Protein AF-A0A1N6E8T3-F1 (afdb_monomer_lite)

Organism: NCBI:txid1217970

Foldseek 3Di:
DDDPPDPDDDQDPDPVSNLVVVLVVVVVVVVVVVVVVVVVVVVVVVVDPAWDDDPPDIDGDDDDDDDDDDLVPDDPCLNVDCVNDDDDDDDDDDRDDDDDPPPDDDDDDDPPDDDD

pLDDT: mean 79.35, std 16.72, range [37.09, 96.56]

Sequence (116 aa):
MSRPESFPPALPTQPAALADALGAIRAQMAVLKTCEAALRRALVEARPNGPVTGAAFTVTLHHGTRRRLDPTRLPAYIRDDPAFWRESRSTTLVTTPRASAETPEDDDFEVIERFG

Secondary structure (DSSP, 8-state):
-PPP--SSPPPP-SHHHHHHHHHHHHHHHHHHHHHHHHHHHHHHHT--SS-EE-SS-EE-----------GGGS-HHHHS-GGG------PPP---PPPP----------------

Radius of gyration: 27.47 Å; chains: 1; bounding box: 58×87×45 Å

Structure (mmCIF, N/CA/C/O backbone):
data_AF-A0A1N6E8T3-F1
#
_entry.id   AF-A0A1N6E8T3-F1
#
loop_
_atom_site.group_PDB
_atom_site.id
_atom_site.type_symbol
_atom_site.label_atom_id
_atom_site.label_alt_id
_atom_site.label_comp_id
_atom_site.label_asym_id
_atom_site.label_entity_id
_atom_site.label_seq_id
_atom_site.pdbx_PDB_ins_code
_atom_site.Cartn_x
_atom_site.Cartn_y
_atom_site.Cartn_z
_atom_site.occupancy
_atom_site.B_iso_or_equiv
_atom_site.auth_seq_id
_atom_site.auth_comp_id
_atom_site.auth_asym_id
_atom_site.auth_atom_id
_atom_site.pdbx_PDB_model_num
ATOM 1 N N . MET A 1 1 ? 31.727 -4.462 -9.681 1.00 40.88 1 MET A N 1
ATOM 2 C CA . MET A 1 1 ? 30.318 -4.222 -9.309 1.00 40.88 1 MET A CA 1
ATOM 3 C C . MET A 1 1 ? 30.312 -3.452 -8.004 1.00 40.88 1 MET A C 1
ATOM 5 O O . MET A 1 1 ? 30.628 -4.029 -6.971 1.00 40.88 1 MET A O 1
ATOM 9 N N . SER A 1 2 ? 30.094 -2.141 -8.071 1.00 50.22 2 SER A N 1
ATOM 10 C CA . SER A 1 2 ? 30.119 -1.273 -6.894 1.00 50.22 2 SER A CA 1
ATOM 11 C C . SER A 1 2 ? 28.916 -1.581 -6.011 1.00 50.22 2 SER A C 1
ATOM 13 O O . SER A 1 2 ? 27.778 -1.579 -6.474 1.00 50.22 2 SER A O 1
ATOM 15 N N . ARG A 1 3 ? 29.193 -1.902 -4.748 1.00 52.12 3 ARG A N 1
ATOM 16 C CA . A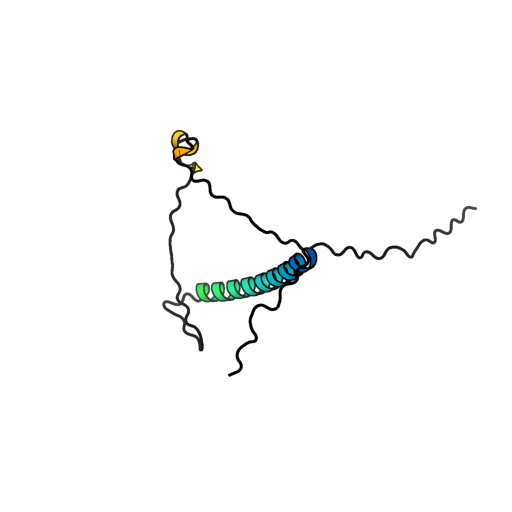RG A 1 3 ? 28.194 -2.067 -3.691 1.00 52.12 3 ARG A CA 1
ATOM 17 C C . ARG A 1 3 ? 27.408 -0.748 -3.611 1.00 52.12 3 ARG A C 1
ATOM 19 O O . ARG A 1 3 ? 28.068 0.282 -3.478 1.00 52.12 3 ARG A O 1
ATOM 26 N N . PRO A 1 4 ? 26.068 -0.7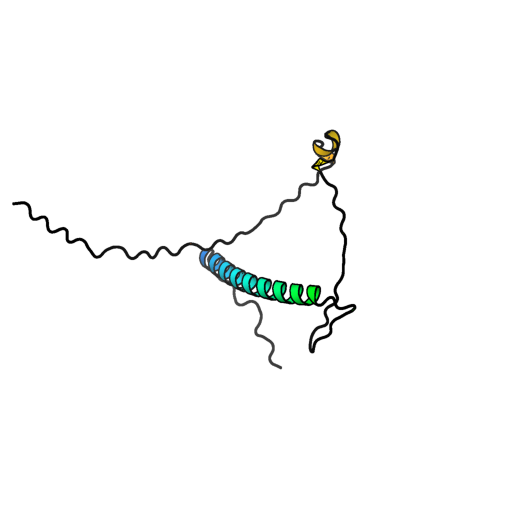31 -3.739 1.00 56.34 4 PRO A N 1
ATOM 27 C CA . PRO A 1 4 ? 25.331 0.505 -3.532 1.00 56.34 4 PRO A CA 1
ATOM 28 C C . PRO A 1 4 ? 25.619 0.965 -2.106 1.00 56.34 4 PRO A C 1
ATOM 30 O O . PRO A 1 4 ? 25.588 0.153 -1.174 1.00 56.34 4 PRO A O 1
ATOM 33 N N . GLU A 1 5 ? 25.995 2.234 -1.977 1.00 54.97 5 GLU A N 1
ATOM 34 C CA . GLU A 1 5 ? 26.220 2.890 -0.698 1.00 54.97 5 GLU A CA 1
ATOM 35 C C . GLU A 1 5 ? 25.089 2.531 0.264 1.00 54.97 5 GLU A C 1
ATOM 37 O O . GLU A 1 5 ? 23.916 2.464 -0.108 1.00 54.97 5 GLU A O 1
ATOM 42 N N . SER A 1 6 ? 25.483 2.195 1.487 1.00 55.62 6 SER A N 1
ATOM 43 C CA . SER A 1 6 ? 24.626 1.725 2.565 1.00 55.62 6 SER A CA 1
ATOM 44 C C . SER A 1 6 ? 23.374 2.588 2.700 1.00 55.62 6 SER A C 1
ATOM 46 O O . SER A 1 6 ? 23.416 3.706 3.201 1.00 55.62 6 SER A O 1
ATOM 48 N N . PHE A 1 7 ? 22.250 2.035 2.260 1.00 52.41 7 PHE A N 1
ATOM 49 C CA . PHE A 1 7 ? 20.928 2.514 2.611 1.00 52.41 7 PHE A CA 1
ATOM 50 C C . PHE A 1 7 ? 20.607 2.045 4.042 1.00 52.41 7 PHE A C 1
ATOM 52 O O . PHE A 1 7 ? 20.770 0.851 4.317 1.00 52.41 7 PHE A O 1
ATOM 59 N N . PRO A 1 8 ? 20.120 2.916 4.945 1.00 60.50 8 PRO A N 1
ATOM 60 C CA . PRO A 1 8 ? 19.816 4.339 4.760 1.00 60.50 8 PRO A CA 1
ATOM 61 C C . PRO A 1 8 ? 20.978 5.282 5.165 1.00 60.50 8 PRO A C 1
ATOM 63 O O . PRO A 1 8 ? 21.848 4.881 5.941 1.00 60.50 8 PRO A O 1
ATOM 66 N N . PRO A 1 9 ? 20.973 6.549 4.695 1.00 69.06 9 PRO A N 1
ATOM 67 C CA . PRO A 1 9 ? 21.858 7.595 5.217 1.00 69.06 9 PRO A CA 1
ATOM 68 C C . PRO A 1 9 ? 21.607 7.853 6.714 1.00 69.06 9 PRO A C 1
ATOM 70 O O . PRO A 1 9 ? 20.565 7.475 7.255 1.00 69.06 9 PRO A O 1
ATOM 73 N N . ALA A 1 10 ? 22.552 8.524 7.384 1.00 79.25 10 ALA A N 1
ATOM 74 C CA . ALA A 1 10 ? 22.394 8.927 8.781 1.00 79.25 10 ALA A CA 1
ATOM 75 C C . ALA A 1 10 ? 21.111 9.761 8.965 1.00 79.25 10 ALA A C 1
ATOM 77 O O . ALA A 1 10 ? 20.911 10.767 8.285 1.00 79.25 10 ALA A O 1
ATOM 78 N N . LEU A 1 11 ? 20.229 9.323 9.869 1.00 82.12 11 LEU A N 1
ATOM 79 C CA . LEU A 1 11 ? 18.956 9.994 10.138 1.00 82.12 11 LEU A CA 1
ATOM 80 C C . LEU A 1 11 ? 19.179 11.285 10.944 1.00 82.12 11 LEU A C 1
ATOM 82 O O . LEU A 1 11 ? 20.007 11.291 11.859 1.00 82.12 11 LEU A O 1
ATOM 86 N N . PRO A 1 12 ? 18.424 12.365 10.667 1.00 84.56 12 PRO A N 1
ATOM 87 C CA . PRO A 1 12 ? 18.462 13.559 11.501 1.00 84.56 12 PRO A CA 1
ATOM 88 C C . PRO A 1 12 ? 17.923 13.251 12.905 1.00 84.56 12 PRO A C 1
ATOM 90 O O . PRO A 1 12 ? 17.043 12.413 13.077 1.00 84.56 12 PRO A O 1
ATOM 93 N N . THR A 1 13 ? 18.432 13.944 13.923 1.00 86.12 13 THR A N 1
ATOM 94 C CA . THR A 1 13 ? 18.013 13.747 15.324 1.00 86.12 13 THR A CA 1
ATOM 95 C C . THR A 1 13 ? 16.928 14.723 15.774 1.00 86.12 13 THR A C 1
ATOM 97 O O . THR A 1 13 ? 16.224 14.459 16.746 1.00 86.12 13 THR A O 1
ATOM 100 N N . GLN A 1 14 ? 16.768 15.850 15.075 1.00 91.00 14 GLN A N 1
ATOM 101 C CA . GLN A 1 14 ? 15.779 16.869 15.418 1.00 91.00 14 GLN A CA 1
ATOM 102 C C . GLN A 1 14 ? 14.384 16.499 14.884 1.00 91.00 14 GLN A C 1
ATOM 104 O O . GLN A 1 14 ? 14.266 16.081 13.730 1.00 91.00 14 GLN A O 1
ATOM 109 N N . PRO A 1 15 ? 13.308 16.698 15.671 1.00 86.88 15 PRO A N 1
ATOM 110 C CA . PRO A 1 15 ? 11.957 16.261 15.308 1.00 86.88 15 PRO A CA 1
ATOM 111 C C . PRO A 1 15 ? 11.405 16.950 14.053 1.00 86.88 15 PRO A C 1
ATOM 113 O O . PRO A 1 15 ? 10.730 16.302 13.258 1.00 86.88 15 PRO A O 1
ATOM 116 N N . ALA A 1 16 ? 11.721 18.232 13.838 1.00 87.12 16 ALA A N 1
ATOM 117 C CA . ALA A 1 16 ? 11.328 18.951 12.625 1.00 87.12 16 ALA A CA 1
ATOM 118 C C . ALA A 1 16 ? 12.009 18.360 11.378 1.00 87.12 16 ALA A C 1
ATOM 120 O O . ALA A 1 16 ? 11.334 17.959 10.436 1.00 87.12 16 ALA A O 1
ATOM 121 N N . ALA A 1 17 ? 13.331 18.173 11.432 1.00 87.88 17 ALA A N 1
ATOM 122 C CA . ALA A 1 17 ? 14.090 17.555 10.347 1.00 87.88 17 ALA A CA 1
ATOM 123 C C . ALA A 1 17 ? 13.650 16.103 10.063 1.00 87.88 17 ALA A C 1
ATOM 125 O O . ALA A 1 17 ? 13.651 15.669 8.912 1.00 87.88 17 ALA A O 1
ATOM 126 N N . LEU A 1 18 ? 13.230 15.352 11.090 1.00 89.69 18 LEU A N 1
ATOM 127 C CA . LEU A 1 18 ? 12.621 14.027 10.929 1.00 89.69 18 LEU A CA 1
ATOM 128 C C . LEU A 1 18 ? 11.278 14.091 10.189 1.00 89.69 18 LEU A C 1
ATOM 130 O O . LEU A 1 18 ? 11.018 13.247 9.330 1.00 89.69 18 LEU A O 1
ATOM 134 N N . ALA A 1 19 ? 10.433 15.076 10.504 1.00 87.94 19 ALA A N 1
ATOM 135 C CA . ALA A 1 19 ? 9.152 15.269 9.830 1.00 87.94 19 ALA A CA 1
ATOM 136 C C . ALA A 1 19 ? 9.341 15.625 8.346 1.00 87.94 19 ALA A C 1
ATOM 138 O O . ALA A 1 19 ? 8.685 15.021 7.493 1.00 87.94 19 ALA A O 1
ATOM 139 N N . ASP A 1 20 ? 10.279 16.523 8.035 1.00 87.38 20 ASP A N 1
ATOM 140 C CA . ASP A 1 20 ? 10.585 16.939 6.661 1.00 87.38 20 ASP A CA 1
ATOM 141 C C . ASP A 1 20 ? 11.187 15.794 5.840 1.00 87.38 20 ASP A C 1
ATOM 143 O O . ASP A 1 20 ? 10.714 15.493 4.740 1.00 87.38 20 ASP A O 1
ATOM 147 N N . ALA A 1 21 ? 12.174 15.083 6.399 1.00 87.81 21 ALA A N 1
ATOM 148 C CA . ALA A 1 21 ? 12.777 13.920 5.750 1.00 87.81 21 ALA A CA 1
ATOM 149 C C . ALA A 1 21 ? 11.734 12.829 5.463 1.00 87.81 21 ALA A C 1
ATOM 151 O O . ALA A 1 21 ? 11.705 12.244 4.375 1.00 87.81 21 ALA A O 1
ATOM 152 N N . LEU A 1 22 ? 10.830 12.578 6.413 1.00 89.94 22 LEU A N 1
ATOM 153 C CA . LEU A 1 22 ? 9.756 11.614 6.220 1.00 89.94 22 LEU A CA 1
ATOM 154 C C . LEU A 1 22 ? 8.738 12.075 5.170 1.00 89.94 22 LEU A C 1
ATOM 156 O O . LEU A 1 22 ? 8.280 11.255 4.370 1.00 89.94 22 LEU A O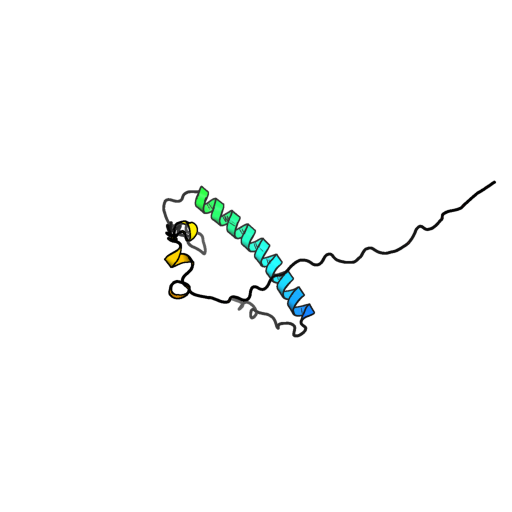 1
ATOM 160 N N . GLY A 1 23 ? 8.383 13.362 5.164 1.00 88.69 23 GLY A N 1
ATOM 161 C CA . GLY A 1 23 ? 7.515 13.959 4.152 1.00 88.69 23 GLY A CA 1
ATOM 162 C C . GLY A 1 23 ? 8.089 13.791 2.746 1.00 88.69 23 GLY A C 1
ATOM 163 O O . GLY A 1 23 ? 7.391 13.306 1.853 1.00 88.69 23 GLY A O 1
ATOM 164 N N . ALA A 1 24 ? 9.380 14.086 2.575 1.00 87.88 24 ALA A N 1
ATOM 165 C CA . ALA A 1 24 ? 10.089 13.928 1.308 1.00 87.88 24 ALA A CA 1
ATOM 166 C C . ALA A 1 24 ? 10.095 12.469 0.818 1.00 87.88 24 ALA A C 1
ATOM 168 O O . ALA A 1 24 ? 9.725 12.196 -0.328 1.00 87.88 24 ALA A O 1
ATOM 169 N N . ILE A 1 25 ? 10.424 11.510 1.693 1.00 91.81 25 ILE A N 1
ATOM 170 C CA . ILE A 1 25 ? 10.397 10.079 1.348 1.00 91.81 25 ILE A CA 1
ATOM 171 C C . ILE A 1 25 ? 8.977 9.635 0.984 1.00 91.81 25 ILE A C 1
ATOM 173 O O . ILE A 1 25 ? 8.782 8.914 0.006 1.00 91.81 25 ILE A O 1
ATOM 177 N N . ARG A 1 26 ? 7.953 10.073 1.728 1.00 92.44 26 ARG A N 1
ATOM 178 C CA . ARG A 1 26 ? 6.560 9.721 1.414 1.00 92.44 26 ARG A CA 1
ATOM 179 C C . ARG A 1 26 ? 6.095 10.298 0.083 1.00 92.44 26 ARG A C 1
ATOM 181 O O . ARG A 1 26 ? 5.373 9.601 -0.628 1.00 92.44 26 ARG A O 1
ATOM 188 N N . ALA A 1 27 ? 6.529 11.504 -0.276 1.00 88.69 27 ALA A N 1
ATOM 189 C CA . ALA A 1 27 ? 6.260 12.084 -1.588 1.00 88.69 27 ALA A CA 1
ATOM 190 C C . ALA A 1 27 ? 6.900 11.245 -2.707 1.00 88.69 27 ALA A C 1
ATOM 192 O O . ALA A 1 27 ? 6.220 10.870 -3.663 1.00 88.69 27 ALA A O 1
ATOM 193 N N . GLN A 1 28 ? 8.167 10.848 -2.548 1.00 92.50 28 GLN A N 1
ATOM 194 C CA . GLN A 1 28 ? 8.840 9.954 -3.497 1.00 92.50 28 GLN A CA 1
ATOM 195 C C . GLN A 1 28 ? 8.125 8.600 -3.614 1.00 92.50 28 GLN A C 1
ATOM 197 O O . GLN A 1 28 ? 7.834 8.136 -4.717 1.00 92.50 28 GLN A O 1
ATOM 202 N N . MET A 1 29 ? 7.766 7.986 -2.483 1.00 92.56 29 MET A N 1
ATOM 203 C CA . MET A 1 29 ? 7.003 6.737 -2.466 1.00 92.56 29 MET A CA 1
ATOM 204 C C . MET A 1 29 ? 5.640 6.883 -3.145 1.00 92.56 29 MET A C 1
ATOM 206 O O . MET A 1 29 ? 5.194 5.938 -3.788 1.00 92.56 29 MET A O 1
ATOM 210 N N . ALA A 1 30 ? 4.962 8.024 -3.006 1.00 92.06 30 ALA A N 1
ATOM 211 C CA . ALA A 1 30 ? 3.675 8.259 -3.655 1.00 92.06 30 ALA A CA 1
ATOM 212 C C . ALA A 1 30 ? 3.808 8.268 -5.186 1.00 92.06 30 ALA A C 1
ATOM 214 O O . ALA A 1 30 ? 3.014 7.619 -5.873 1.00 92.06 30 ALA A O 1
ATOM 215 N N . VAL A 1 31 ? 4.847 8.922 -5.717 1.00 93.50 31 VAL A N 1
ATOM 216 C CA . VAL A 1 31 ? 5.150 8.912 -7.158 1.00 93.50 31 VAL A CA 1
ATOM 217 C C . VAL A 1 31 ? 5.450 7.490 -7.631 1.00 93.50 31 VAL A C 1
ATOM 219 O O . VAL A 1 31 ? 4.823 7.009 -8.575 1.00 93.50 31 VAL A O 1
ATOM 222 N N . LEU A 1 32 ? 6.331 6.772 -6.928 1.00 95.25 32 LEU A N 1
ATOM 223 C CA . LEU A 1 32 ? 6.687 5.393 -7.278 1.00 95.25 32 LEU A CA 1
ATOM 224 C C . LEU A 1 32 ? 5.483 4.446 -7.230 1.00 95.25 32 LEU A C 1
ATOM 226 O O . LEU A 1 32 ? 5.304 3.647 -8.145 1.00 95.25 32 LEU A O 1
ATOM 230 N N . LYS A 1 33 ? 4.620 4.565 -6.215 1.00 94.69 33 LYS A N 1
ATOM 231 C CA . LYS A 1 33 ? 3.375 3.786 -6.112 1.00 94.69 33 LYS A CA 1
ATOM 232 C C . LYS A 1 33 ? 2.401 4.094 -7.242 1.00 94.69 33 LYS A C 1
ATOM 234 O O . LYS A 1 33 ? 1.717 3.194 -7.715 1.00 94.69 33 LYS A O 1
ATOM 239 N N . THR A 1 34 ? 2.332 5.348 -7.683 1.00 93.56 34 THR A N 1
ATOM 240 C CA . THR A 1 34 ? 1.485 5.729 -8.821 1.00 93.56 34 THR A CA 1
ATOM 241 C C . THR A 1 34 ? 1.983 5.063 -10.103 1.00 93.56 34 THR A C 1
ATOM 243 O O . THR A 1 34 ? 1.194 4.457 -10.829 1.00 93.56 34 THR A O 1
ATOM 246 N N . CYS A 1 35 ? 3.298 5.086 -10.342 1.00 95.69 35 CYS A N 1
ATOM 247 C CA . CYS A 1 35 ? 3.910 4.384 -11.471 1.00 95.69 35 CYS A CA 1
ATOM 248 C C . CYS A 1 35 ? 3.713 2.862 -11.386 1.00 95.69 35 CYS A C 1
ATOM 250 O O . CYS A 1 35 ? 3.321 2.234 -12.369 1.00 95.69 35 CYS A O 1
ATOM 252 N N . GLU A 1 36 ? 3.932 2.265 -10.211 1.00 96.56 36 GLU A N 1
ATOM 253 C CA . GLU A 1 36 ? 3.700 0.836 -9.966 1.00 96.56 36 GLU A CA 1
ATOM 254 C C . GLU A 1 36 ? 2.246 0.451 -10.264 1.00 96.56 36 GLU A C 1
ATOM 256 O O . GLU A 1 36 ? 1.996 -0.522 -10.976 1.00 96.56 36 GLU A O 1
ATOM 261 N N . ALA A 1 37 ? 1.282 1.240 -9.785 1.00 94.19 37 ALA A N 1
ATOM 262 C CA . ALA A 1 37 ? -0.135 1.006 -10.028 1.00 94.19 37 ALA A CA 1
ATOM 263 C C . ALA A 1 37 ? -0.483 1.071 -11.524 1.00 94.19 37 ALA A C 1
ATOM 265 O O . ALA A 1 37 ? -1.254 0.234 -12.000 1.00 94.19 37 ALA A O 1
ATOM 266 N N . ALA A 1 38 ? 0.101 2.012 -12.273 1.00 94.94 38 ALA A N 1
ATOM 267 C CA . ALA A 1 38 ? -0.087 2.111 -13.720 1.00 94.94 38 ALA A CA 1
ATOM 268 C C . ALA A 1 38 ? 0.464 0.878 -14.458 1.00 94.94 38 ALA A C 1
ATOM 270 O O . ALA A 1 38 ? -0.245 0.278 -15.267 1.00 94.94 38 ALA A O 1
ATOM 271 N N . LEU A 1 39 ? 1.686 0.441 -14.127 1.00 94.75 39 LEU A N 1
ATOM 272 C CA . LEU A 1 39 ? 2.296 -0.767 -14.701 1.00 94.75 39 LEU A CA 1
ATOM 273 C C . LEU A 1 39 ? 1.493 -2.025 -14.360 1.00 94.75 39 LEU A C 1
ATOM 275 O O . LEU A 1 39 ? 1.217 -2.856 -15.225 1.00 94.75 39 LEU A O 1
ATOM 279 N N . ARG A 1 40 ? 1.065 -2.148 -13.101 1.00 93.12 40 ARG A N 1
ATOM 280 C CA . ARG A 1 40 ? 0.220 -3.251 -12.644 1.00 93.12 40 ARG A CA 1
ATOM 281 C C . ARG A 1 40 ? -1.107 -3.282 -13.392 1.00 93.12 40 ARG A C 1
ATOM 283 O O . ARG A 1 40 ? -1.543 -4.355 -13.802 1.00 93.12 40 ARG A O 1
ATOM 290 N N . ARG A 1 41 ? -1.752 -2.128 -13.570 1.00 92.19 41 ARG A N 1
ATOM 291 C CA . ARG A 1 41 ? -3.003 -2.024 -14.324 1.00 92.19 41 ARG A CA 1
ATOM 292 C C . ARG A 1 41 ? -2.810 -2.471 -15.771 1.00 92.19 41 ARG A C 1
ATOM 294 O O . ARG A 1 41 ? -3.587 -3.299 -16.233 1.00 92.19 41 ARG A O 1
ATOM 301 N N . ALA A 1 42 ? -1.752 -2.005 -16.433 1.00 92.81 42 ALA A N 1
ATOM 302 C CA . ALA A 1 42 ? -1.426 -2.419 -17.795 1.00 92.81 42 ALA A CA 1
ATOM 303 C C . ALA A 1 42 ? -1.213 -3.943 -17.904 1.00 92.81 42 ALA A C 1
ATOM 305 O O . ALA A 1 42 ? -1.727 -4.574 -18.824 1.00 92.81 42 ALA A O 1
ATOM 306 N N . LEU A 1 43 ? -0.533 -4.560 -16.929 1.00 91.25 43 LEU A N 1
ATOM 307 C CA . LEU A 1 43 ? -0.340 -6.016 -16.879 1.00 91.25 43 LEU A CA 1
ATOM 308 C C . LEU A 1 43 ? -1.652 -6.792 -16.689 1.00 91.25 43 LEU A C 1
ATOM 310 O O . LEU A 1 43 ? -1.825 -7.855 -17.280 1.00 91.25 43 LEU A O 1
ATOM 314 N N . VAL A 1 44 ? -2.581 -6.274 -15.883 1.00 89.81 44 VAL A N 1
ATOM 315 C CA . VAL A 1 44 ? -3.909 -6.884 -15.703 1.00 89.81 44 VAL A CA 1
ATOM 316 C C . VAL A 1 44 ? -4.762 -6.735 -16.965 1.00 89.81 44 VAL A C 1
ATOM 318 O O . VAL A 1 44 ? -5.406 -7.697 -17.383 1.00 89.81 44 VAL A O 1
ATOM 321 N N . GLU A 1 45 ? -4.756 -5.559 -17.597 1.00 89.75 45 GLU A N 1
ATOM 322 C CA . GLU A 1 45 ? -5.505 -5.293 -18.833 1.00 89.75 45 GLU A CA 1
ATOM 323 C C . GLU A 1 45 ? -4.989 -6.116 -20.020 1.00 89.75 45 GLU A C 1
ATOM 325 O O . GLU A 1 45 ? -5.793 -6.579 -20.828 1.00 89.75 45 GLU A O 1
ATOM 330 N N . ALA A 1 46 ? -3.682 -6.391 -20.077 1.00 88.44 46 ALA A N 1
ATOM 331 C CA . ALA A 1 46 ? -3.084 -7.270 -21.081 1.00 88.44 46 ALA A CA 1
ATOM 332 C C . ALA A 1 46 ? -3.561 -8.735 -20.987 1.00 88.44 46 ALA A C 1
ATOM 334 O O . ALA A 1 46 ? -3.343 -9.501 -21.924 1.00 88.44 46 ALA A O 1
ATOM 335 N N . ARG A 1 47 ? -4.206 -9.129 -19.874 1.00 79.88 47 ARG A N 1
ATOM 336 C CA . ARG A 1 47 ? -4.753 -10.476 -19.611 1.00 79.88 47 ARG A CA 1
ATOM 337 C C . ARG A 1 47 ? -3.822 -11.621 -20.042 1.00 79.88 47 ARG A C 1
ATOM 339 O O . ARG A 1 47 ? -4.236 -12.494 -20.808 1.00 79.88 47 ARG A O 1
ATOM 346 N N . PRO A 1 48 ? -2.568 -11.654 -19.566 1.00 79.00 48 PRO A N 1
ATOM 347 C CA . PRO A 1 48 ? -1.682 -12.758 -19.887 1.00 79.00 48 PRO A CA 1
ATOM 348 C C . PRO A 1 48 ? -2.238 -14.057 -19.285 1.00 79.00 48 PRO A C 1
ATOM 350 O O . PRO A 1 48 ? -2.563 -14.121 -18.100 1.00 79.00 48 PRO A O 1
ATOM 353 N N . ASN A 1 49 ? -2.312 -15.118 -20.091 1.00 79.12 49 ASN A N 1
ATOM 354 C CA . ASN A 1 49 ? -2.779 -16.442 -19.656 1.00 79.12 49 ASN A CA 1
ATOM 355 C C . ASN A 1 49 ? -1.726 -17.217 -18.825 1.00 79.12 49 ASN A C 1
ATOM 357 O O . ASN A 1 49 ? -1.890 -18.410 -18.578 1.00 79.12 49 ASN A O 1
ATOM 361 N N . GLY A 1 50 ? -0.637 -16.562 -18.405 1.00 82.00 50 GLY A N 1
ATOM 362 C CA . GLY A 1 50 ? 0.487 -17.159 -17.682 1.00 82.00 50 GLY A CA 1
ATOM 363 C C . GLY A 1 50 ? 1.495 -16.114 -17.180 1.00 82.00 50 GLY A C 1
ATOM 364 O O . GLY A 1 50 ? 1.241 -14.912 -17.301 1.00 82.00 50 GLY A O 1
ATOM 365 N N . PRO A 1 51 ? 2.627 -16.548 -16.593 1.00 85.75 51 PRO A N 1
ATOM 366 C CA . PRO A 1 51 ? 3.676 -15.647 -16.122 1.00 85.75 51 PRO A CA 1
ATOM 367 C C . PRO A 1 51 ? 4.267 -14.797 -17.255 1.00 85.75 51 PRO A C 1
ATOM 369 O O . PRO A 1 51 ? 4.482 -15.287 -18.363 1.00 85.75 51 PRO A O 1
ATOM 372 N N . VAL A 1 52 ? 4.568 -13.534 -16.959 1.00 89.69 52 VAL A N 1
ATOM 373 C CA . VAL A 1 52 ? 5.242 -12.601 -17.870 1.00 89.69 52 VAL A CA 1
ATOM 374 C C . VAL A 1 52 ? 6.682 -12.418 -17.405 1.00 89.69 52 VAL A C 1
ATOM 376 O O . VAL A 1 52 ? 6.920 -11.889 -16.320 1.00 89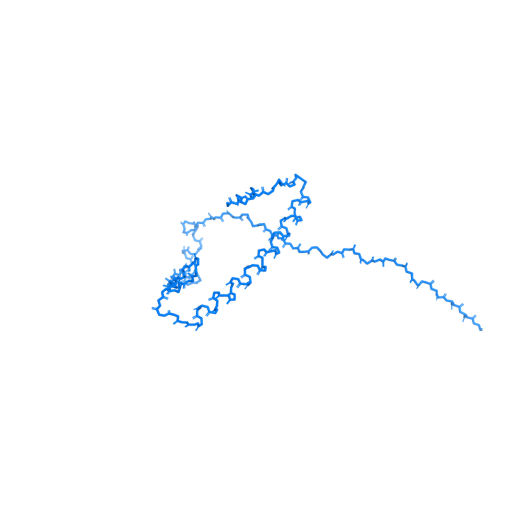.69 52 VAL A O 1
ATOM 379 N N . THR A 1 53 ? 7.645 -12.833 -18.225 1.00 92.19 53 THR A N 1
ATOM 380 C CA . THR A 1 53 ? 9.079 -12.751 -17.912 1.00 92.19 53 THR A CA 1
ATOM 381 C C . THR A 1 53 ? 9.732 -11.603 -18.675 1.00 92.19 53 THR A C 1
ATOM 383 O O . THR A 1 53 ? 9.699 -11.565 -19.901 1.00 92.19 53 THR A O 1
ATOM 386 N N .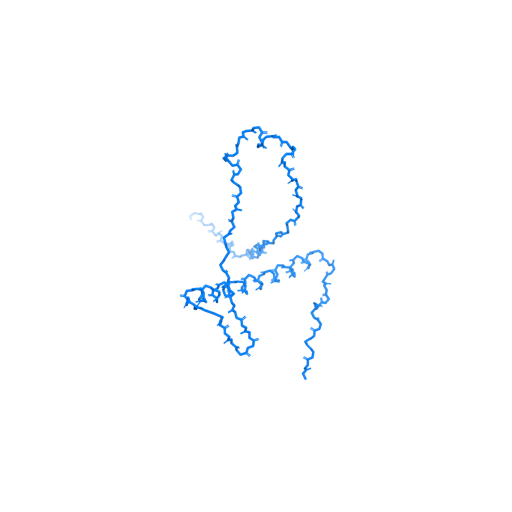 GLY A 1 54 ? 10.337 -10.667 -17.946 1.00 90.06 54 GLY A N 1
ATOM 387 C CA . GLY A 1 54 ? 11.237 -9.644 -18.477 1.00 90.06 54 GLY A CA 1
ATOM 388 C C . GLY A 1 54 ? 12.709 -10.010 -18.267 1.00 90.06 54 GLY A C 1
ATOM 389 O O . GLY A 1 54 ? 13.034 -11.069 -17.738 1.00 90.06 54 GLY A O 1
ATOM 390 N N . ALA A 1 55 ? 13.615 -9.100 -18.635 1.00 91.75 55 ALA A N 1
ATOM 391 C CA . ALA A 1 55 ? 15.062 -9.343 -18.576 1.00 91.75 55 ALA A CA 1
ATOM 392 C C . ALA A 1 55 ? 15.604 -9.614 -17.157 1.00 91.75 55 ALA A C 1
ATOM 394 O O . ALA A 1 55 ? 16.573 -10.348 -17.003 1.00 91.75 55 ALA A O 1
ATOM 395 N N . ALA A 1 56 ? 14.986 -9.022 -16.130 1.00 95.00 56 ALA A N 1
ATOM 396 C CA . ALA A 1 56 ? 15.429 -9.146 -14.738 1.00 95.00 56 ALA A CA 1
ATOM 397 C C . ALA A 1 56 ? 14.360 -9.709 -13.783 1.00 95.00 56 ALA A C 1
ATOM 399 O O . ALA A 1 56 ? 14.692 -10.125 -12.677 1.00 95.00 56 ALA A O 1
ATOM 400 N N . PHE A 1 57 ? 13.082 -9.726 -14.180 1.00 91.31 57 PHE A N 1
ATOM 401 C CA . PHE A 1 57 ? 11.962 -10.045 -13.288 1.00 91.31 57 PHE A CA 1
ATOM 402 C C . PHE A 1 57 ? 10.898 -10.878 -13.999 1.00 91.31 57 PHE A C 1
ATOM 404 O O . PHE A 1 57 ? 10.670 -10.707 -15.191 1.00 91.31 57 PHE A O 1
ATOM 411 N N . THR A 1 58 ? 10.209 -11.740 -13.251 1.00 91.94 58 THR A N 1
ATOM 412 C CA . THR A 1 58 ? 9.027 -12.480 -13.719 1.00 91.94 58 THR A CA 1
ATOM 413 C C . THR A 1 58 ? 7.819 -12.082 -12.884 1.00 91.94 58 THR A C 1
ATOM 415 O O . THR A 1 58 ? 7.908 -12.024 -11.658 1.00 91.94 58 THR A O 1
ATOM 418 N N . VAL A 1 59 ? 6.689 -11.818 -13.534 1.00 90.00 59 VAL A N 1
ATOM 419 C CA . VAL A 1 59 ? 5.428 -11.436 -12.894 1.00 90.00 59 VAL A CA 1
ATOM 420 C C . VAL A 1 59 ? 4.390 -12.529 -13.112 1.00 90.00 59 VAL A C 1
ATOM 422 O O . VAL A 1 59 ? 4.130 -12.922 -14.244 1.00 90.00 59 VAL A O 1
ATOM 425 N N . THR A 1 60 ? 3.747 -12.973 -12.033 1.00 89.75 60 THR A N 1
ATOM 426 C CA . THR A 1 60 ? 2.639 -13.937 -12.082 1.00 89.75 60 THR A CA 1
ATOM 427 C C . THR A 1 60 ? 1.390 -13.307 -11.478 1.00 89.75 60 THR A C 1
ATOM 429 O O . THR A 1 60 ? 1.427 -12.791 -10.359 1.00 89.75 60 THR A O 1
ATOM 432 N N . LEU A 1 61 ? 0.272 -13.341 -12.208 1.00 86.62 61 LEU A N 1
ATOM 433 C CA . LEU A 1 61 ? -1.014 -12.856 -11.710 1.00 86.62 61 LEU A CA 1
ATOM 434 C C . LEU A 1 61 ? -1.731 -13.956 -10.927 1.00 86.62 61 LEU A C 1
ATOM 436 O O . LEU A 1 61 ? -2.175 -14.956 -11.488 1.00 86.62 61 LEU A O 1
ATOM 440 N N . HIS A 1 62 ? -1.898 -13.732 -9.627 1.00 85.06 62 HIS A N 1
ATOM 441 C CA . HIS A 1 62 ? -2.705 -14.586 -8.764 1.00 85.06 62 HIS A CA 1
ATOM 442 C C . HIS A 1 62 ? -4.052 -13.923 -8.478 1.00 85.06 62 HIS A 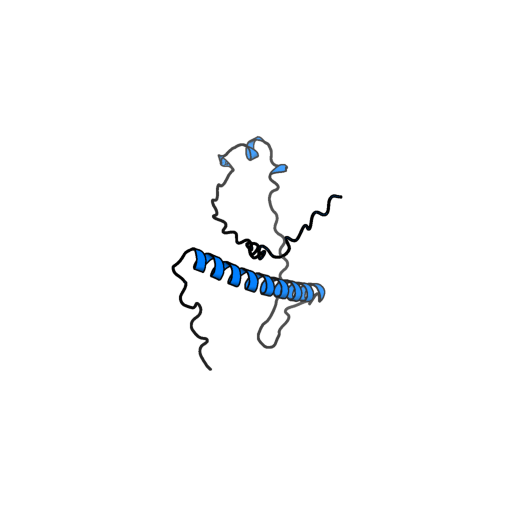C 1
ATOM 444 O O . HIS A 1 62 ? -4.113 -12.796 -7.985 1.00 85.06 62 HIS A O 1
ATOM 450 N N . HIS A 1 63 ? -5.136 -14.647 -8.746 1.00 81.12 63 HIS A N 1
ATOM 451 C CA . HIS A 1 63 ? -6.488 -14.219 -8.411 1.00 81.12 63 HIS A CA 1
ATOM 452 C C . HIS A 1 63 ? -6.889 -14.867 -7.088 1.00 81.12 63 HIS A C 1
ATOM 454 O O . HIS A 1 63 ? -6.929 -16.089 -6.973 1.00 81.12 63 HIS A O 1
ATOM 460 N N . GLY A 1 64 ? -7.158 -14.044 -6.078 1.00 83.88 64 GLY A N 1
ATOM 461 C CA . GLY A 1 64 ? -7.606 -14.499 -4.768 1.00 83.88 64 GLY A CA 1
ATOM 462 C C . GLY A 1 64 ? -8.961 -13.898 -4.433 1.00 83.88 64 GLY A C 1
ATOM 463 O O . GLY A 1 64 ? -9.128 -12.680 -4.463 1.00 83.88 64 GLY A O 1
ATOM 464 N N . THR A 1 65 ? -9.922 -14.740 -4.068 1.00 86.94 65 THR A N 1
ATOM 465 C CA . THR A 1 65 ? -11.189 -14.287 -3.492 1.00 86.94 65 THR A CA 1
ATOM 466 C C . THR A 1 65 ? -11.116 -14.439 -1.983 1.00 86.94 65 THR A C 1
ATOM 468 O O . THR A 1 65 ? -10.873 -15.529 -1.468 1.00 86.94 65 THR A O 1
ATOM 471 N N . ARG A 1 66 ? -11.353 -13.349 -1.252 1.00 90.31 66 ARG A N 1
ATOM 472 C CA . ARG A 1 66 ? -11.477 -13.390 0.206 1.00 90.31 66 ARG A CA 1
ATOM 473 C C . ARG A 1 66 ? -12.919 -13.126 0.600 1.00 90.31 66 ARG A C 1
ATOM 475 O O . ARG A 1 66 ? -13.493 -12.112 0.217 1.00 90.31 66 ARG A O 1
ATOM 482 N N . ARG A 1 67 ? -13.473 -14.003 1.432 1.00 87.69 67 ARG A N 1
ATOM 483 C CA . ARG A 1 67 ? -14.739 -13.755 2.125 1.00 87.69 67 ARG A CA 1
ATOM 484 C C . ARG A 1 67 ? -14.444 -13.021 3.430 1.00 87.69 67 ARG A C 1
ATOM 486 O O . ARG A 1 67 ? -13.532 -13.399 4.166 1.00 87.69 67 ARG A O 1
ATOM 493 N N . ARG A 1 68 ? -15.194 -11.956 3.698 1.00 90.25 68 ARG A N 1
ATOM 494 C CA . ARG A 1 68 ? -15.230 -11.290 5.002 1.00 90.25 68 ARG A CA 1
ATOM 495 C C . ARG A 1 68 ? -16.634 -11.432 5.561 1.00 90.25 68 ARG A C 1
ATOM 497 O O . ARG A 1 68 ? -17.601 -11.412 4.804 1.00 90.25 68 ARG A O 1
ATOM 504 N N . LEU A 1 69 ? -16.716 -11.622 6.869 1.00 87.44 69 LEU A N 1
ATOM 505 C CA . LEU A 1 69 ? -17.985 -11.609 7.571 1.00 87.44 69 LEU A CA 1
ATOM 506 C C . LEU A 1 69 ? -18.484 -10.158 7.607 1.00 87.44 69 LEU A C 1
ATOM 508 O O . LEU A 1 69 ? -17.706 -9.265 7.932 1.00 87.44 69 LEU A O 1
ATOM 512 N N . ASP A 1 70 ? -19.741 -9.936 7.223 1.00 88.44 70 ASP A N 1
ATOM 513 C CA . ASP A 1 70 ? -20.393 -8.624 7.257 1.00 88.44 70 ASP A CA 1
ATOM 514 C C . ASP A 1 70 ? -20.992 -8.376 8.654 1.00 88.44 70 ASP A C 1
ATOM 516 O O . ASP A 1 70 ? -21.999 -9.007 8.998 1.00 88.44 70 ASP A O 1
ATOM 520 N N . PRO A 1 71 ? -20.403 -7.481 9.472 1.00 85.12 71 PRO A N 1
ATOM 521 C CA . PRO A 1 71 ? -20.846 -7.268 10.848 1.00 85.12 71 PRO A CA 1
ATOM 522 C C . PRO A 1 71 ? -22.261 -6.687 10.939 1.00 85.12 71 PRO A C 1
ATOM 524 O O . PRO A 1 71 ? -22.946 -6.882 11.942 1.00 85.12 71 PRO A O 1
ATOM 527 N N . THR A 1 72 ? -22.726 -5.992 9.896 1.00 87.62 72 THR A N 1
ATOM 528 C CA . THR A 1 72 ? -24.050 -5.349 9.890 1.00 87.62 72 THR A CA 1
ATOM 529 C C . THR A 1 72 ? -25.186 -6.367 9.811 1.00 87.62 72 THR A C 1
ATOM 531 O O . THR A 1 72 ? -26.288 -6.116 10.298 1.00 87.62 72 THR A O 1
ATOM 534 N N . ARG A 1 73 ? -24.898 -7.550 9.256 1.00 90.44 73 ARG A N 1
ATOM 535 C CA . ARG A 1 73 ? -25.840 -8.668 9.124 1.00 90.44 73 ARG A CA 1
ATOM 536 C C . ARG A 1 73 ? -25.787 -9.641 10.299 1.00 90.44 73 ARG A C 1
ATOM 538 O O . ARG A 1 73 ? -26.539 -10.613 10.306 1.00 90.44 73 ARG A O 1
ATOM 545 N N . LEU A 1 74 ? -24.914 -9.405 11.279 1.00 90.88 74 LEU A N 1
ATOM 546 C CA . LEU A 1 74 ? -24.875 -10.209 12.496 1.00 90.88 74 LEU A CA 1
ATOM 547 C C . LEU A 1 74 ? -26.077 -9.906 13.399 1.00 90.88 74 LEU A C 1
ATOM 549 O O . LEU A 1 74 ? -26.487 -8.743 13.488 1.00 90.88 74 LEU A O 1
ATOM 553 N N . PRO A 1 75 ? -26.603 -10.908 14.123 1.00 93.25 75 PRO A N 1
ATOM 554 C CA . PRO A 1 75 ? -27.537 -10.681 15.219 1.00 93.25 75 PRO A CA 1
ATOM 555 C C . PRO A 1 75 ? -26.971 -9.715 16.267 1.00 93.25 75 PRO A C 1
ATOM 557 O O . PRO A 1 75 ? -25.772 -9.743 16.555 1.00 93.25 75 PRO A O 1
ATOM 560 N N . ALA A 1 76 ? -27.842 -8.899 16.868 1.00 87.81 76 ALA A N 1
ATOM 561 C CA . ALA A 1 76 ? -27.451 -7.895 17.862 1.00 87.81 76 ALA A CA 1
ATOM 562 C C . ALA A 1 76 ? -26.656 -8.506 19.031 1.00 87.81 76 ALA A C 1
ATOM 564 O O . ALA A 1 76 ? -25.615 -7.984 19.399 1.00 87.81 76 ALA A O 1
ATOM 565 N N . TYR A 1 77 ? -27.051 -9.690 19.515 1.00 90.19 77 TYR A N 1
ATOM 566 C CA . TYR A 1 77 ? -26.378 -10.343 20.643 1.00 90.19 77 TYR A CA 1
ATOM 567 C C . TYR A 1 77 ? -24.913 -10.735 20.377 1.00 90.19 77 TYR A C 1
ATOM 569 O O . TYR A 1 77 ? -24.156 -10.858 21.324 1.00 90.19 77 TYR A O 1
ATOM 577 N N . ILE A 1 78 ? -24.492 -10.933 19.120 1.00 89.06 78 ILE A N 1
ATOM 578 C CA . ILE A 1 78 ? -23.074 -11.183 18.778 1.00 89.06 78 ILE A CA 1
ATOM 579 C C . ILE A 1 78 ? -22.346 -9.857 18.561 1.00 89.06 78 ILE A C 1
ATOM 581 O O . ILE A 1 78 ? -21.169 -9.717 18.878 1.00 89.06 78 ILE A O 1
ATOM 585 N N . ARG A 1 79 ? -23.048 -8.882 17.979 1.00 87.38 79 ARG A N 1
ATOM 586 C CA . ARG A 1 79 ? -22.498 -7.564 17.670 1.00 87.38 79 ARG A CA 1
ATOM 587 C C . ARG A 1 79 ? -22.208 -6.757 18.930 1.00 87.38 79 ARG A C 1
ATOM 589 O O . ARG A 1 79 ? -21.212 -6.051 18.953 1.00 87.38 79 ARG A O 1
ATOM 596 N N . ASP A 1 80 ? -23.044 -6.873 19.950 1.00 87.44 80 ASP A N 1
ATOM 597 C CA . ASP A 1 80 ? -22.957 -6.033 21.145 1.00 87.44 80 ASP A CA 1
ATOM 598 C C . ASP A 1 80 ? -22.205 -6.724 22.296 1.00 87.44 80 ASP A C 1
ATOM 600 O O . ASP A 1 80 ? -21.830 -6.065 23.261 1.00 87.44 80 ASP A O 1
ATOM 604 N N . ASP A 1 81 ? -21.948 -8.034 22.196 1.00 90.94 81 ASP A N 1
ATOM 605 C CA . ASP A 1 81 ? -21.237 -8.803 23.221 1.00 90.94 81 ASP A CA 1
ATOM 606 C C . ASP A 1 81 ? -19.707 -8.706 23.038 1.00 90.94 81 ASP A C 1
ATOM 608 O O . ASP A 1 81 ? -19.171 -9.242 22.060 1.00 90.94 81 ASP A O 1
ATOM 612 N N . PRO A 1 82 ? -18.975 -8.085 23.990 1.00 88.44 82 PRO A N 1
ATOM 613 C CA . PRO A 1 82 ? -17.522 -7.918 23.934 1.00 88.44 82 PRO A CA 1
ATOM 614 C C . PRO A 1 82 ? -16.733 -9.226 23.807 1.00 88.44 82 PRO A C 1
ATOM 616 O O . PRO A 1 82 ? -15.608 -9.196 23.307 1.00 88.44 82 PRO A O 1
ATOM 619 N N . ALA A 1 83 ? -17.293 -10.369 24.219 1.00 89.69 83 ALA A N 1
ATOM 620 C CA . ALA A 1 83 ? -16.632 -11.671 24.122 1.00 89.69 83 ALA A CA 1
ATOM 621 C C . ALA A 1 83 ? -16.338 -12.087 22.669 1.00 89.69 83 ALA A C 1
ATOM 623 O O . ALA A 1 83 ? -15.413 -12.864 22.422 1.00 89.69 83 ALA A O 1
ATOM 624 N N . PHE A 1 84 ? -17.090 -11.550 21.702 1.00 85.62 84 PHE A N 1
ATOM 625 C CA . PHE A 1 84 ? -16.890 -11.810 20.273 1.00 85.62 84 PHE A CA 1
ATOM 626 C C . PHE A 1 84 ? -16.018 -10.757 19.571 1.00 85.62 84 PHE A C 1
ATOM 628 O O . PHE A 1 84 ? -15.779 -10.867 18.364 1.00 85.62 84 PHE A O 1
ATOM 635 N N . TRP A 1 85 ? -15.500 -9.763 20.301 1.00 83.88 85 TRP A N 1
ATOM 636 C CA . TRP A 1 85 ? -14.641 -8.716 19.750 1.00 83.88 85 TRP A CA 1
ATOM 637 C C . TRP A 1 85 ? -13.168 -8.949 20.069 1.00 83.88 85 TRP A C 1
ATOM 639 O O . TRP A 1 85 ? -12.781 -9.391 21.147 1.00 83.88 85 TRP A O 1
ATOM 649 N N . ARG A 1 86 ? -12.313 -8.579 19.112 1.00 90.19 86 ARG A N 1
ATOM 650 C CA . ARG A 1 86 ? -10.866 -8.483 19.307 1.00 90.19 86 ARG A CA 1
ATOM 651 C C . ARG A 1 86 ? -10.447 -7.031 19.141 1.00 90.19 86 ARG A C 1
ATOM 653 O O . ARG A 1 86 ? -10.478 -6.511 18.027 1.00 90.19 86 ARG A O 1
ATOM 660 N N . GLU A 1 87 ? -10.010 -6.400 20.224 1.00 87.00 87 GLU A N 1
ATOM 661 C CA . GLU A 1 87 ? -9.413 -5.067 20.155 1.00 87.00 87 GLU A CA 1
ATOM 662 C C . GLU A 1 87 ? -7.976 -5.171 19.620 1.00 87.00 87 GLU A C 1
ATOM 664 O O . GLU A 1 87 ? -7.173 -5.995 20.066 1.00 87.00 87 GLU A O 1
ATOM 669 N N . SER A 1 88 ? -7.641 -4.341 18.634 1.00 88.50 88 SER A N 1
ATOM 670 C CA . SER A 1 88 ? -6.275 -4.167 18.146 1.00 88.50 88 SER A CA 1
ATOM 671 C C . SER A 1 88 ? -5.982 -2.677 18.073 1.00 88.50 88 SER A C 1
ATOM 673 O O . SER A 1 88 ? -6.778 -1.913 17.531 1.00 88.50 88 SER A O 1
ATOM 675 N N . ARG A 1 89 ? -4.847 -2.262 18.638 1.00 85.69 89 ARG A N 1
ATOM 676 C CA . ARG A 1 89 ? -4.409 -0.865 18.643 1.00 85.69 89 ARG A CA 1
ATOM 677 C C . ARG A 1 89 ? -3.322 -0.674 17.599 1.00 85.69 89 ARG A C 1
ATOM 679 O O . ARG A 1 89 ? -2.351 -1.425 17.569 1.00 85.69 89 ARG A O 1
ATOM 686 N N . SER A 1 90 ? -3.480 0.347 16.766 1.00 81.50 90 SER A N 1
ATOM 687 C CA . SER A 1 90 ? -2.499 0.726 15.752 1.00 81.50 90 SER A CA 1
ATOM 688 C C . SER A 1 90 ? -2.234 2.224 15.810 1.00 81.50 90 SER A C 1
ATOM 690 O O . SER A 1 90 ? -3.173 3.016 15.744 1.00 81.50 90 SER A O 1
ATOM 692 N N . THR A 1 91 ? -0.964 2.612 15.864 1.00 81.25 91 THR A N 1
ATOM 693 C CA . THR A 1 91 ? -0.552 4.012 15.731 1.00 81.25 91 THR A CA 1
ATOM 694 C C . THR A 1 91 ? -0.327 4.322 14.258 1.00 81.25 91 THR A C 1
ATOM 696 O O . THR A 1 91 ? 0.549 3.736 13.623 1.00 81.25 91 THR A O 1
ATOM 699 N N . THR A 1 92 ? -1.118 5.243 13.708 1.00 82.19 92 THR A N 1
ATOM 700 C CA . THR A 1 92 ? -0.983 5.680 12.314 1.00 82.19 92 THR A CA 1
ATOM 701 C C . THR A 1 92 ? -0.287 7.028 12.272 1.00 82.19 92 THR A C 1
ATOM 703 O O . THR A 1 92 ? -0.786 8.005 12.820 1.00 82.19 92 THR A O 1
ATOM 706 N N . LEU A 1 93 ? 0.858 7.089 11.596 1.00 76.25 93 LEU A N 1
ATOM 707 C CA . LEU A 1 93 ? 1.568 8.340 11.375 1.00 76.25 93 LEU A CA 1
ATOM 708 C C . LEU A 1 93 ? 1.111 8.976 10.056 1.00 76.25 93 LEU A C 1
ATOM 710 O O . LEU A 1 93 ? 1.240 8.362 8.991 1.00 76.25 93 LEU A O 1
ATOM 714 N N . VAL A 1 94 ? 0.606 10.205 10.110 1.00 83.69 94 VAL A N 1
ATOM 715 C CA . VAL A 1 94 ? 0.104 10.954 8.948 1.00 83.69 94 VAL A CA 1
ATOM 716 C C . VAL A 1 94 ? 1.042 12.125 8.661 1.00 83.69 94 VAL A C 1
ATOM 718 O O . VAL A 1 94 ? 1.537 12.767 9.577 1.00 83.69 94 VAL A O 1
ATOM 721 N N . THR A 1 95 ? 1.307 12.377 7.382 1.00 80.12 95 THR A N 1
ATOM 722 C CA . THR A 1 95 ? 2.130 13.496 6.904 1.00 80.12 95 THR A CA 1
ATOM 723 C C . THR A 1 95 ? 1.285 14.323 5.949 1.00 80.12 95 THR A C 1
ATOM 725 O O . THR A 1 95 ? 0.780 13.775 4.968 1.00 80.12 95 THR A O 1
ATOM 728 N N . THR A 1 96 ? 1.140 15.613 6.221 1.00 83.00 96 THR A N 1
ATOM 729 C CA . THR A 1 96 ? 0.400 16.567 5.386 1.00 83.00 96 THR A CA 1
ATOM 730 C C . THR A 1 96 ? 1.340 17.697 4.972 1.00 83.00 96 THR A C 1
ATOM 732 O O . THR A 1 96 ? 2.060 18.195 5.840 1.00 83.00 96 THR A O 1
ATOM 735 N N . PRO A 1 97 ? 1.356 18.125 3.696 1.00 76.69 97 PRO A N 1
ATOM 736 C CA . PRO A 1 97 ? 2.120 19.299 3.290 1.00 76.69 97 PRO A CA 1
ATOM 737 C C . PRO A 1 97 ? 1.662 20.520 4.092 1.00 76.69 97 PRO A C 1
ATOM 739 O O . PRO A 1 97 ? 0.462 20.782 4.187 1.00 76.69 97 PRO A O 1
ATOM 742 N N . ARG A 1 98 ? 2.601 21.264 4.677 1.00 75.62 98 ARG A N 1
ATOM 743 C CA . ARG A 1 98 ? 2.309 22.582 5.243 1.00 75.62 98 ARG A CA 1
ATOM 744 C C . ARG A 1 98 ? 2.330 23.582 4.088 1.00 75.62 98 ARG A C 1
ATOM 746 O O . ARG A 1 98 ? 3.293 23.592 3.330 1.00 75.62 98 ARG A O 1
ATOM 753 N N . ALA A 1 99 ? 1.285 24.392 3.934 1.00 64.88 99 ALA A N 1
ATOM 754 C CA . ALA A 1 99 ? 1.341 25.527 3.018 1.00 64.88 99 ALA A CA 1
ATOM 755 C C . ALA A 1 99 ? 2.480 26.451 3.477 1.00 64.88 99 ALA A C 1
ATOM 757 O O . ALA A 1 99 ? 2.510 26.843 4.648 1.00 64.88 99 ALA A O 1
ATOM 758 N N . SER A 1 100 ? 3.442 26.732 2.596 1.00 52.34 100 SER A N 1
ATOM 759 C CA . SER A 1 100 ? 4.506 27.694 2.877 1.00 52.34 100 SER A CA 1
ATOM 760 C C . SER A 1 100 ? 3.869 29.048 3.173 1.00 52.34 100 SER A C 1
ATOM 762 O O . SER A 1 100 ? 3.161 29.597 2.333 1.00 52.34 100 SER A O 1
ATOM 764 N N . ALA A 1 101 ? 4.091 29.567 4.377 1.00 52.78 101 ALA A N 1
ATOM 765 C CA . ALA A 1 101 ? 3.811 30.957 4.687 1.00 52.78 101 ALA A CA 1
ATOM 766 C C . ALA A 1 101 ? 4.960 31.796 4.117 1.00 52.78 101 ALA A C 1
ATOM 768 O O . ALA A 1 101 ? 5.918 32.087 4.820 1.00 52.78 101 ALA A O 1
ATOM 769 N N . GLU A 1 102 ? 4.872 32.116 2.832 1.00 49.62 102 GLU A N 1
ATOM 770 C CA . GLU A 1 102 ? 5.570 33.245 2.217 1.00 49.62 102 GLU A CA 1
ATOM 771 C C . GLU A 1 102 ? 4.544 33.964 1.341 1.00 49.62 102 GLU A C 1
ATOM 773 O O . GLU A 1 102 ? 4.504 33.824 0.122 1.00 49.62 102 GLU A O 1
ATOM 778 N N . THR A 1 103 ? 3.651 34.701 1.997 1.00 46.69 103 THR A N 1
ATOM 779 C CA . THR A 1 103 ? 3.130 35.923 1.392 1.00 46.69 103 THR A CA 1
ATOM 780 C C . THR A 1 103 ? 4.125 37.003 1.809 1.00 46.69 103 THR A C 1
ATOM 782 O O . THR A 1 103 ? 4.194 37.279 3.007 1.00 46.69 103 THR A O 1
ATOM 785 N N . PRO A 1 104 ? 4.959 37.558 0.915 1.00 46.81 104 PRO A N 1
ATOM 786 C CA . PRO A 1 104 ? 5.662 38.789 1.244 1.00 46.81 104 PRO A CA 1
ATOM 787 C C . PRO A 1 104 ? 4.608 39.873 1.510 1.00 46.81 104 PRO A C 1
ATOM 789 O O . PRO A 1 104 ? 3.746 40.119 0.666 1.00 46.81 104 PRO A O 1
ATOM 792 N N . GLU A 1 105 ? 4.631 40.438 2.716 1.00 55.53 105 GLU A N 1
ATOM 793 C CA . GLU A 1 105 ? 3.879 41.642 3.067 1.00 55.53 105 GLU A CA 1
ATOM 794 C C . GLU A 1 105 ? 4.527 42.873 2.415 1.00 55.53 105 GLU A C 1
ATOM 796 O O . GLU A 1 105 ? 5.752 42.978 2.357 1.00 55.53 105 GLU A O 1
ATOM 801 N N . ASP A 1 106 ? 3.639 43.769 1.980 1.00 48.69 106 ASP A N 1
ATOM 802 C CA . ASP A 1 106 ? 3.777 45.216 1.805 1.00 48.69 106 ASP A CA 1
ATOM 803 C C . ASP A 1 106 ? 4.753 45.769 0.754 1.00 48.69 106 ASP A C 1
ATOM 805 O O . ASP A 1 106 ? 5.944 45.925 0.988 1.00 48.69 106 ASP A O 1
ATOM 809 N N . ASP A 1 107 ? 4.179 46.201 -0.372 1.00 49.78 107 ASP A N 1
ATOM 810 C CA . ASP A 1 107 ? 4.381 47.558 -0.896 1.00 49.78 107 ASP A CA 1
ATOM 811 C C . ASP A 1 107 ? 3.229 47.888 -1.863 1.00 49.78 107 ASP A C 1
ATOM 813 O O . ASP A 1 107 ? 3.163 47.346 -2.961 1.00 49.78 107 ASP A O 1
ATOM 817 N N . ASP A 1 108 ? 2.264 48.686 -1.391 1.00 48.22 108 ASP A N 1
ATOM 818 C CA . ASP A 1 108 ? 1.532 49.707 -2.166 1.00 48.22 108 ASP A CA 1
ATOM 819 C C . ASP A 1 108 ? 0.462 50.360 -1.265 1.00 48.22 108 ASP A C 1
ATOM 821 O O . ASP A 1 108 ? -0.749 50.194 -1.428 1.00 48.22 108 ASP A O 1
ATOM 825 N N . PHE A 1 109 ? 0.917 51.133 -0.275 1.00 45.44 109 PHE A N 1
ATOM 826 C CA . PHE A 1 109 ? 0.104 52.207 0.292 1.00 45.44 109 PHE A CA 1
ATOM 827 C C . PHE A 1 109 ? 0.503 53.520 -0.382 1.00 45.44 109 PHE A C 1
ATOM 829 O O . PHE A 1 109 ? 1.469 54.159 0.022 1.00 45.44 109 PHE A O 1
ATOM 836 N N . GLU A 1 110 ? -0.288 53.972 -1.354 1.00 51.22 110 GLU A N 1
ATOM 837 C CA . GLU A 1 110 ? -0.366 55.395 -1.692 1.00 51.22 110 GLU A CA 1
ATOM 838 C C . GLU A 1 110 ? -1.829 55.771 -1.989 1.00 51.22 110 GLU A C 1
ATOM 840 O O . GLU A 1 110 ? -2.286 55.850 -3.127 1.00 51.22 110 GLU A O 1
ATOM 845 N N . VAL A 1 111 ? -2.609 55.975 -0.922 1.00 48.38 111 VAL A N 1
ATOM 846 C CA . VAL A 1 111 ? -3.900 56.670 -1.005 1.00 48.38 111 VAL A CA 1
ATOM 847 C C . VAL A 1 111 ? -3.609 58.163 -0.889 1.00 48.38 111 VAL A C 1
ATOM 849 O O . VAL A 1 111 ? -3.516 58.710 0.208 1.00 48.38 111 VAL A O 1
ATOM 852 N N . ILE A 1 112 ? -3.439 58.837 -2.026 1.00 45.53 112 ILE A N 1
ATOM 853 C CA . ILE A 1 112 ? -3.461 60.302 -2.076 1.00 45.53 112 ILE A CA 1
ATOM 854 C C . ILE A 1 112 ? -4.930 60.733 -1.994 1.00 45.53 112 ILE A C 1
ATOM 856 O O . ILE A 1 112 ? -5.645 60.760 -2.997 1.00 45.53 112 ILE A O 1
ATOM 860 N N . GLU A 1 113 ? -5.399 61.070 -0.794 1.00 47.22 113 GLU A N 1
ATOM 861 C CA . GLU A 1 113 ? -6.661 61.790 -0.626 1.00 47.22 113 GLU A CA 1
ATOM 862 C C . GLU A 1 113 ? -6.504 63.221 -1.163 1.00 47.22 113 GLU A C 1
ATOM 864 O O . GLU A 1 113 ? -5.786 64.043 -0.594 1.00 47.22 113 GLU A O 1
ATOM 869 N N . ARG A 1 114 ? -7.210 63.552 -2.250 1.00 43.69 114 ARG A N 1
ATOM 870 C CA . ARG A 1 114 ? -7.485 64.945 -2.623 1.00 43.69 114 ARG A CA 1
ATOM 871 C C . ARG A 1 114 ? -8.976 65.214 -2.454 1.00 43.69 114 ARG A C 1
ATOM 873 O O . ARG A 1 114 ? -9.767 64.957 -3.354 1.00 43.69 114 ARG A O 1
ATOM 880 N N . PHE A 1 115 ? -9.340 65.739 -1.288 1.00 37.09 115 PHE A N 1
ATOM 881 C CA . PHE A 1 115 ? -10.605 66.438 -1.067 1.00 37.09 115 PHE A CA 1
ATOM 882 C C . PHE A 1 115 ? -10.436 67.922 -1.433 1.00 37.09 115 PHE A C 1
ATOM 884 O O . PHE A 1 115 ? -9.473 68.549 -0.988 1.00 37.09 115 PHE A O 1
ATOM 891 N N . GLY A 1 116 ? -11.383 68.475 -2.204 1.00 39.59 116 GLY A N 1
ATOM 892 C CA . GLY A 1 116 ? -11.521 69.914 -2.483 1.00 39.59 116 GLY A CA 1
ATOM 893 C C . GLY A 1 116 ? -11.592 70.259 -3.960 1.00 39.59 116 GLY A C 1
ATOM 894 O O . GLY A 1 116 ? -10.509 70.469 -4.552 1.00 39.59 116 GLY A O 1
#